Protein AF-A0A850S1T7-F1 (afdb_monomer_lite)

Sequence (112 aa):
MTRIFILAASLLVFSSPSLAGNPFSSICPDKEVVYCGKVGKTAYNSFGPAALRAVNIGPIVGVAYKLKGALISRPESSSIQLASKNSYYYIIGPGGVADYYFLRDVSEIDGK

Structure (mmCIF, N/CA/C/O backbone):
data_AF-A0A850S1T7-F1
#
_entry.id   AF-A0A850S1T7-F1
#
loop_
_atom_site.group_PDB
_atom_site.id
_atom_site.type_symbol
_atom_site.label_atom_id
_atom_site.label_alt_id
_atom_site.label_comp_id
_atom_site.label_asym_id
_atom_site.label_entity_id
_atom_site.label_seq_id
_atom_site.pdbx_PDB_ins_code
_atom_site.Cartn_x
_atom_site.Cartn_y
_atom_site.Cartn_z
_atom_site.occupancy
_atom_site.B_iso_or_equiv
_atom_site.auth_seq_id
_atom_site.auth_comp_id
_atom_site.auth_asym_id
_atom_site.auth_atom_id
_atom_site.pdbx_PDB_model_num
ATOM 1 N N . MET A 1 1 ? 42.379 -42.596 42.303 1.00 44.28 1 MET A N 1
ATOM 2 C CA . MET A 1 1 ? 42.579 -42.326 40.863 1.00 44.28 1 MET A CA 1
ATOM 3 C C . MET A 1 1 ? 41.214 -42.387 40.197 1.00 44.28 1 MET A C 1
ATOM 5 O O . MET A 1 1 ? 40.738 -43.482 39.938 1.00 44.28 1 MET A O 1
ATOM 9 N N . THR A 1 2 ? 40.550 -41.249 39.996 1.00 42.12 2 THR A N 1
ATOM 10 C CA . THR A 1 2 ? 39.172 -41.218 39.475 1.00 42.12 2 THR A CA 1
ATOM 11 C C . THR A 1 2 ? 39.149 -40.329 38.241 1.00 42.12 2 THR A C 1
ATOM 13 O O . THR A 1 2 ? 39.619 -39.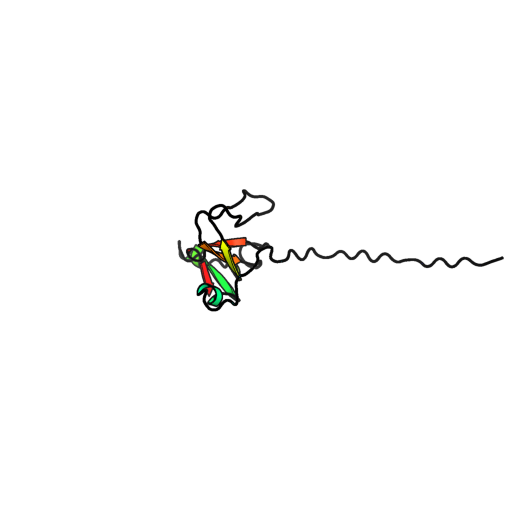195 38.282 1.00 42.12 2 THR A O 1
ATOM 16 N N . ARG A 1 3 ? 38.719 -40.910 37.118 1.00 44.62 3 ARG A N 1
ATOM 17 C CA . ARG A 1 3 ? 38.813 -40.331 35.777 1.00 44.62 3 ARG A CA 1
ATOM 18 C C . ARG A 1 3 ? 37.798 -39.206 35.577 1.00 44.62 3 ARG A C 1
ATOM 20 O O . ARG A 1 3 ? 36.637 -39.326 35.948 1.00 44.62 3 ARG A O 1
ATOM 27 N N . ILE A 1 4 ? 38.291 -38.148 34.945 1.00 48.25 4 ILE A N 1
ATOM 28 C CA . ILE A 1 4 ? 37.577 -36.985 34.426 1.00 48.25 4 ILE A CA 1
ATOM 29 C C . ILE A 1 4 ? 36.749 -37.411 33.202 1.00 48.25 4 ILE A C 1
ATOM 31 O O . ILE A 1 4 ? 37.301 -38.003 32.276 1.00 48.25 4 ILE A O 1
ATOM 35 N N . PHE A 1 5 ? 35.459 -37.069 33.169 1.00 43.12 5 PHE A N 1
ATOM 36 C CA . PHE A 1 5 ? 34.655 -37.034 31.944 1.00 43.12 5 PHE A CA 1
ATOM 37 C C . PHE A 1 5 ? 34.294 -35.574 31.655 1.00 43.12 5 PHE A C 1
ATOM 39 O O . PHE A 1 5 ? 33.425 -34.998 32.304 1.00 43.12 5 PHE A O 1
ATOM 46 N N . ILE A 1 6 ? 34.995 -34.966 30.696 1.00 49.56 6 ILE A N 1
ATOM 47 C CA . ILE A 1 6 ? 34.622 -33.672 30.118 1.00 49.56 6 ILE A CA 1
ATOM 48 C C . ILE A 1 6 ? 33.557 -33.965 29.061 1.00 49.56 6 ILE A C 1
ATOM 50 O O . ILE A 1 6 ? 33.870 -34.484 27.991 1.00 49.56 6 ILE A O 1
ATOM 54 N N . LEU A 1 7 ? 32.296 -33.651 29.359 1.00 49.22 7 LEU A N 1
ATOM 55 C CA . LEU A 1 7 ? 31.282 -33.489 28.322 1.00 49.22 7 LEU A CA 1
ATOM 56 C C . LEU A 1 7 ? 31.520 -32.136 27.649 1.00 49.22 7 LEU A C 1
ATOM 58 O O . LEU A 1 7 ? 31.256 -31.081 28.223 1.00 49.22 7 LEU A O 1
ATOM 62 N N . ALA A 1 8 ? 32.049 -32.183 26.430 1.00 51.25 8 ALA A N 1
ATOM 63 C CA . ALA A 1 8 ? 32.110 -31.037 25.541 1.00 51.25 8 ALA A CA 1
ATOM 64 C C . ALA A 1 8 ? 30.677 -30.647 25.143 1.00 51.25 8 ALA A C 1
ATOM 66 O O . ALA A 1 8 ? 30.047 -31.300 24.313 1.00 51.25 8 ALA A O 1
ATOM 67 N N . ALA A 1 9 ? 30.149 -29.590 25.759 1.00 52.69 9 ALA A N 1
ATOM 68 C CA . ALA A 1 9 ? 28.934 -28.938 25.299 1.00 52.69 9 ALA A CA 1
ATOM 69 C C . ALA A 1 9 ? 29.279 -28.118 24.049 1.00 52.69 9 ALA A C 1
ATOM 71 O O . ALA A 1 9 ? 29.754 -26.986 24.136 1.00 52.69 9 ALA A O 1
ATOM 72 N N . SER A 1 10 ? 29.083 -28.712 22.872 1.00 51.38 10 SER A N 1
ATOM 73 C CA . SER A 1 10 ? 29.090 -27.987 21.605 1.00 51.38 10 SER A CA 1
ATOM 74 C C . SER A 1 10 ? 27.940 -26.978 21.610 1.00 51.38 10 SER A C 1
ATOM 76 O O . SER A 1 10 ? 26.790 -27.327 21.351 1.00 51.38 10 SER A O 1
ATOM 78 N N . LEU A 1 11 ? 28.252 -25.719 21.926 1.00 52.84 11 LEU A N 1
ATOM 79 C CA . LEU A 1 11 ? 27.382 -24.579 21.656 1.00 52.84 11 LEU A CA 1
ATOM 80 C C . LEU A 1 11 ? 27.243 -24.444 20.137 1.00 52.84 11 LEU A C 1
ATOM 82 O O . LEU A 1 11 ? 28.057 -23.804 19.472 1.00 52.84 11 LEU A O 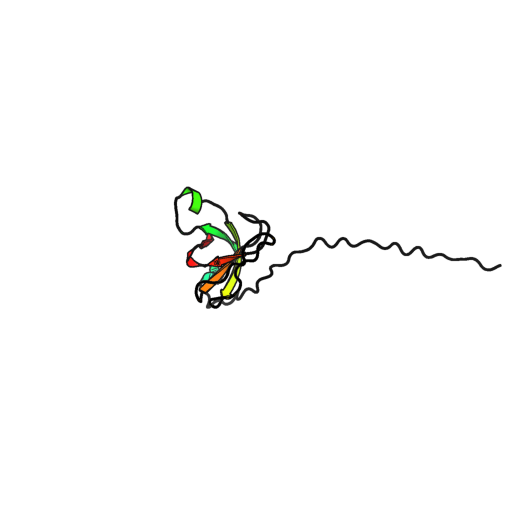1
ATOM 86 N N . LEU A 1 12 ? 26.212 -25.079 19.582 1.00 54.12 12 LEU A N 1
ATOM 87 C CA . LEU A 1 12 ? 25.693 -24.719 18.273 1.00 54.12 12 LEU A CA 1
ATOM 88 C C . LEU A 1 12 ? 25.189 -23.282 18.381 1.00 54.12 12 LEU A C 1
ATOM 90 O O . LEU A 1 12 ? 24.158 -23.005 18.994 1.00 54.12 12 LEU A O 1
ATOM 94 N N . VAL A 1 13 ? 25.963 -22.362 17.814 1.00 51.34 13 VAL A N 1
ATOM 95 C CA . VAL A 1 13 ? 25.540 -20.990 17.568 1.00 51.34 13 VAL A CA 1
ATOM 96 C C . VAL A 1 13 ? 24.404 -21.080 16.553 1.00 51.34 13 VAL A C 1
ATOM 98 O O . VAL A 1 13 ? 24.635 -21.187 15.351 1.00 51.34 13 VAL A O 1
ATOM 101 N N . PHE A 1 14 ? 23.161 -21.104 17.036 1.00 48.22 14 PHE A N 1
ATOM 102 C CA . PHE A 1 14 ? 21.999 -20.858 16.195 1.00 48.22 14 PHE A CA 1
ATOM 103 C C . PHE A 1 14 ? 22.057 -19.390 15.783 1.00 48.22 14 PHE A C 1
ATOM 105 O O . PHE A 1 14 ? 21.543 -18.503 16.462 1.00 48.22 14 PHE A O 1
ATOM 112 N N . SER A 1 15 ? 22.730 -19.128 14.668 1.00 40.53 15 SER A N 1
ATOM 113 C CA . SER A 1 15 ? 22.512 -17.922 13.886 1.00 40.53 15 SER A CA 1
ATOM 114 C C . SER A 1 15 ? 21.085 -18.000 13.354 1.00 40.53 15 SER A C 1
ATOM 116 O O . SER A 1 15 ? 20.854 -18.494 12.254 1.00 40.53 15 SER A O 1
ATOM 118 N N . SER A 1 16 ? 20.109 -17.585 14.162 1.00 53.12 16 SER A N 1
ATOM 119 C CA . SER A 1 16 ? 18.762 -17.324 13.673 1.00 53.12 16 SER A CA 1
ATOM 120 C C . SER A 1 16 ? 18.907 -16.298 12.548 1.00 53.12 16 SER A C 1
ATOM 122 O O . SER A 1 16 ? 19.336 -15.177 12.840 1.00 53.12 16 SER A O 1
ATOM 124 N N . PRO A 1 17 ? 18.600 -16.618 11.276 1.00 46.47 17 PRO A N 1
ATOM 125 C CA . PRO A 1 17 ? 18.387 -15.550 10.318 1.00 46.47 17 PRO A CA 1
ATOM 126 C C . PRO A 1 17 ? 17.260 -14.714 10.917 1.00 46.47 17 PRO A C 1
ATOM 128 O O . PRO A 1 17 ? 16.254 -15.274 11.362 1.00 46.47 17 PRO A O 1
ATOM 131 N N . SER A 1 18 ? 17.450 -13.400 11.032 1.00 48.78 18 SER A N 1
ATOM 132 C CA . SER A 1 18 ? 16.378 -12.508 11.448 1.00 48.78 18 SER A CA 1
ATOM 133 C C . SER A 1 18 ? 15.257 -12.667 10.430 1.00 48.78 18 SER A C 1
ATOM 135 O O . SER A 1 18 ? 15.269 -12.059 9.360 1.00 48.78 18 SER A O 1
ATOM 137 N N . LEU A 1 19 ? 14.304 -13.536 10.753 1.00 47.03 19 LEU A N 1
ATOM 138 C CA . LEU A 1 19 ? 12.985 -13.562 10.172 1.00 47.03 19 LEU A CA 1
ATOM 139 C C . LEU A 1 19 ? 12.397 -12.213 10.580 1.00 47.03 19 LEU A C 1
ATOM 141 O O . LEU A 1 19 ? 11.799 -12.083 11.646 1.00 47.03 19 LEU A O 1
ATOM 145 N N . ALA A 1 20 ? 12.684 -11.172 9.799 1.00 55.44 20 ALA A N 1
ATOM 146 C CA . ALA A 1 20 ? 12.007 -9.897 9.896 1.00 55.44 20 ALA A CA 1
ATOM 147 C C . ALA A 1 20 ? 10.547 -10.194 9.544 1.00 55.44 20 ALA A C 1
ATOM 149 O O . ALA A 1 20 ? 10.139 -10.155 8.385 1.00 55.44 20 ALA A O 1
ATOM 150 N N . GLY A 1 21 ? 9.794 -10.665 10.539 1.00 70.12 21 GLY A N 1
ATOM 151 C CA . GLY A 1 21 ? 8.387 -10.982 10.401 1.00 70.12 21 GLY A CA 1
ATOM 152 C C . GLY A 1 21 ? 7.651 -9.728 9.962 1.00 70.12 21 GLY A C 1
ATOM 153 O O . GLY A 1 21 ? 8.080 -8.615 10.268 1.00 70.12 21 GLY A O 1
ATOM 154 N N . ASN A 1 22 ? 6.551 -9.905 9.233 1.00 78.69 22 ASN A N 1
ATOM 155 C CA . ASN A 1 22 ? 5.675 -8.796 8.884 1.00 78.69 22 ASN A CA 1
ATOM 156 C C . ASN A 1 22 ? 5.329 -8.000 10.166 1.00 78.69 22 ASN A C 1
ATOM 158 O O . ASN A 1 22 ? 4.641 -8.541 11.035 1.00 78.69 22 ASN A O 1
ATOM 162 N N . PRO A 1 23 ? 5.785 -6.739 10.308 1.00 81.88 23 PRO A N 1
ATOM 163 C CA . PRO A 1 23 ? 5.590 -5.960 11.527 1.00 81.88 23 PRO A CA 1
ATOM 164 C C . PRO A 1 23 ? 4.174 -5.372 11.616 1.00 81.88 23 PRO A C 1
ATOM 166 O O . PRO A 1 23 ? 3.844 -4.672 12.574 1.00 81.88 23 PRO A O 1
ATOM 169 N N . PHE A 1 24 ? 3.331 -5.614 10.610 1.00 86.69 24 PHE A N 1
ATOM 170 C CA . PHE A 1 24 ? 1.980 -5.092 10.522 1.00 86.69 24 PHE A CA 1
ATOM 171 C C . PHE A 1 24 ? 0.949 -6.203 10.715 1.00 86.69 24 PHE A C 1
ATOM 173 O O . PHE A 1 24 ? 0.962 -7.226 10.032 1.00 86.69 24 PHE A O 1
ATOM 180 N N . SER A 1 25 ? -0.009 -5.963 11.607 1.00 89.69 25 SER A N 1
ATOM 181 C CA . SER A 1 25 ? -1.186 -6.818 11.753 1.00 89.69 25 SER A CA 1
ATOM 182 C C . SER A 1 25 ? -2.131 -6.620 10.571 1.00 89.69 25 SER A C 1
ATOM 184 O O . SER A 1 25 ? -2.510 -5.484 10.268 1.00 89.69 25 SER A O 1
ATOM 186 N N . SER A 1 26 ? -2.535 -7.718 9.929 1.00 93.12 26 SER A N 1
ATOM 187 C CA . SER A 1 26 ? -3.584 -7.669 8.914 1.00 93.12 26 SER A CA 1
ATOM 188 C C . SER A 1 26 ? -4.971 -7.861 9.524 1.00 93.12 26 SER A C 1
ATOM 190 O O . SER A 1 26 ? -5.136 -8.663 10.436 1.00 93.12 26 SER A O 1
ATOM 192 N N . ILE A 1 27 ? -5.962 -7.148 8.984 1.00 93.19 27 ILE A N 1
ATOM 193 C CA . ILE A 1 27 ? -7.388 -7.334 9.300 1.00 93.19 27 ILE A CA 1
ATOM 194 C C . ILE A 1 27 ? -8.066 -8.383 8.402 1.00 93.19 27 ILE A C 1
ATOM 196 O O . ILE A 1 27 ? -9.215 -8.742 8.627 1.00 93.19 27 ILE A O 1
ATOM 200 N N . CYS A 1 28 ? -7.377 -8.893 7.379 1.00 91.31 28 CYS A N 1
ATOM 201 C CA . CYS A 1 28 ? -7.897 -9.974 6.543 1.00 91.31 28 CYS A CA 1
ATOM 202 C C . CYS A 1 28 ? -7.804 -11.321 7.293 1.00 91.31 28 CYS A C 1
ATOM 204 O O . CYS A 1 28 ? -6.850 -11.510 8.049 1.00 91.31 28 CYS A O 1
ATOM 206 N N . PRO A 1 29 ? -8.740 -12.273 7.096 1.00 81.25 29 PRO A N 1
ATOM 207 C CA . PRO A 1 29 ? -9.682 -12.388 5.979 1.00 81.25 29 PRO A CA 1
ATOM 208 C C . PRO A 1 29 ? -11.087 -11.822 6.257 1.00 81.25 29 PRO A C 1
ATOM 210 O O . PRO A 1 29 ? -12.068 -12.416 5.811 1.00 81.25 29 PRO A O 1
ATOM 213 N N . ASP A 1 30 ? -11.212 -10.704 6.978 1.00 78.88 30 ASP A N 1
ATOM 214 C CA . ASP A 1 30 ? -12.498 -10.013 7.102 1.00 78.88 30 ASP A CA 1
ATOM 215 C C . ASP A 1 30 ? -13.111 -9.744 5.713 1.00 78.88 30 ASP A C 1
ATOM 217 O O . ASP A 1 30 ? -12.546 -9.032 4.878 1.00 78.88 30 ASP A O 1
ATOM 221 N N . LYS A 1 31 ? -14.259 -10.380 5.456 1.00 68.44 31 LYS A N 1
ATOM 222 C CA . LYS A 1 31 ? -14.935 -10.368 4.154 1.00 68.44 31 LYS A CA 1
ATOM 223 C C . LYS A 1 31 ? -15.671 -9.058 3.891 1.00 68.44 31 LYS A C 1
ATOM 225 O O . LYS A 1 31 ? -16.010 -8.796 2.740 1.00 68.44 31 LYS A O 1
ATOM 230 N N . GLU A 1 32 ? -15.912 -8.245 4.917 1.00 85.75 32 GLU A N 1
ATOM 231 C CA . GLU A 1 32 ? -16.561 -6.940 4.764 1.00 85.75 32 GLU A CA 1
ATOM 232 C C . GLU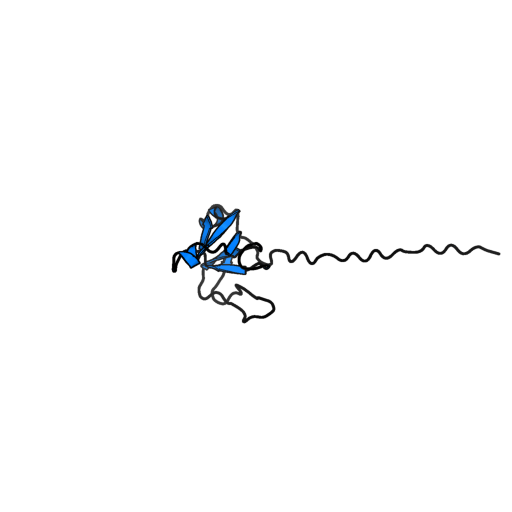 A 1 32 ? -15.587 -5.887 4.214 1.00 85.75 32 GLU A C 1
ATOM 234 O O . GLU A 1 32 ? -15.989 -4.902 3.592 1.00 85.75 32 GLU A O 1
ATOM 239 N N . VAL A 1 33 ? -14.280 -6.121 4.362 1.00 90.00 33 VAL A N 1
ATOM 240 C CA . VAL A 1 33 ? -13.242 -5.239 3.832 1.00 90.00 33 VAL A CA 1
ATOM 241 C C . VAL A 1 33 ? -12.958 -5.594 2.374 1.00 90.00 33 VAL A C 1
ATOM 243 O O . VAL A 1 33 ? -12.184 -6.502 2.073 1.00 90.00 33 VAL A O 1
ATOM 246 N N . VAL A 1 34 ? -13.521 -4.814 1.445 1.00 92.00 34 VAL A N 1
ATOM 247 C CA . VAL A 1 34 ? -13.367 -4.993 -0.018 1.00 92.00 34 VAL A CA 1
ATOM 248 C C . VAL A 1 34 ? -11.901 -5.180 -0.446 1.00 92.00 34 VAL A C 1
ATOM 250 O O . VAL A 1 34 ? -11.595 -5.991 -1.321 1.00 92.00 34 VAL A O 1
ATOM 253 N N . TYR A 1 35 ? -10.972 -4.476 0.203 1.00 94.56 35 TYR A N 1
ATOM 254 C CA . TYR A 1 35 ? -9.540 -4.536 -0.102 1.00 94.56 35 TYR A CA 1
ATOM 255 C C . TYR A 1 35 ? -8.901 -5.899 0.207 1.00 94.56 35 TYR A C 1
ATOM 257 O O . TYR A 1 35 ? -7.900 -6.255 -0.414 1.00 94.56 35 TYR A O 1
ATOM 265 N N . CYS A 1 36 ? -9.480 -6.710 1.100 1.00 94.19 36 CYS A N 1
ATOM 266 C CA . CYS A 1 36 ? -8.956 -8.045 1.398 1.00 94.19 36 CYS A CA 1
ATOM 267 C C . CYS A 1 36 ? -8.977 -8.980 0.179 1.00 94.19 36 CYS A C 1
ATOM 269 O O . CYS A 1 36 ? -8.137 -9.871 0.087 1.00 94.19 36 CYS A O 1
ATOM 271 N N . GLY A 1 37 ? -9.842 -8.728 -0.812 1.00 92.75 37 GLY A N 1
ATOM 272 C CA . GLY A 1 37 ? -9.858 -9.475 -2.075 1.00 92.75 37 GLY A CA 1
ATOM 273 C C . GLY A 1 37 ? -8.602 -9.300 -2.943 1.00 92.75 37 GLY A C 1
ATOM 274 O O . GLY A 1 37 ? -8.437 -10.016 -3.929 1.00 92.75 37 GLY A O 1
ATOM 275 N N . LYS A 1 38 ? -7.714 -8.354 -2.605 1.00 94.44 38 LYS A N 1
ATOM 276 C CA . LYS A 1 38 ? -6.429 -8.133 -3.288 1.00 94.44 38 LYS A CA 1
ATOM 277 C C . LYS A 1 38 ? -5.235 -8.764 -2.569 1.00 94.44 38 LYS A C 1
ATOM 279 O O . LYS A 1 38 ? -4.127 -8.711 -3.093 1.00 94.44 38 LYS A O 1
ATOM 284 N N . VAL A 1 39 ? -5.430 -9.377 -1.402 1.00 94.88 39 VAL A N 1
ATOM 285 C CA . VAL A 1 39 ? -4.354 -10.113 -0.722 1.00 94.88 39 VAL A CA 1
ATOM 286 C C . VAL A 1 39 ? -3.924 -11.308 -1.576 1.00 94.88 39 VAL A C 1
ATOM 288 O O . VAL A 1 39 ? -4.755 -12.014 -2.141 1.00 94.88 39 VAL A O 1
ATOM 291 N N . GLY A 1 40 ? -2.612 -11.504 -1.708 1.00 94.12 40 GLY A N 1
ATOM 292 C CA . GLY A 1 40 ? -1.993 -12.484 -2.602 1.00 94.12 40 GLY A CA 1
ATOM 293 C C . GLY A 1 40 ? -1.760 -11.981 -4.032 1.00 94.12 40 GLY A C 1
ATOM 294 O O . GLY A 1 40 ? -1.182 -12.710 -4.834 1.00 94.12 40 GLY A O 1
ATOM 295 N N . LYS A 1 41 ? -2.189 -10.757 -4.366 1.00 96.81 41 LYS A N 1
ATOM 296 C CA . LYS A 1 41 ? -1.917 -10.117 -5.663 1.00 96.81 41 LYS A CA 1
ATOM 297 C C . LYS A 1 41 ? -0.619 -9.320 -5.651 1.00 96.81 41 LYS A C 1
ATOM 299 O O . LYS A 1 41 ? -0.099 -8.980 -4.588 1.00 96.81 41 LYS A O 1
ATOM 304 N N . THR A 1 42 ? -0.126 -8.977 -6.834 1.00 97.88 42 THR A N 1
ATOM 305 C CA . THR A 1 42 ? 1.035 -8.098 -6.985 1.00 97.88 42 THR A CA 1
ATOM 306 C C . THR A 1 42 ? 0.577 -6.641 -7.000 1.00 97.88 42 THR A C 1
ATOM 308 O O . THR A 1 42 ? -0.376 -6.289 -7.698 1.00 97.88 42 THR A O 1
ATOM 311 N N . ALA A 1 43 ? 1.240 -5.788 -6.218 1.00 98.00 43 ALA A N 1
ATOM 312 C CA . ALA A 1 43 ? 0.957 -4.362 -6.155 1.00 98.00 43 ALA A CA 1
ATOM 313 C C . ALA A 1 43 ? 1.678 -3.587 -7.262 1.00 98.00 43 ALA A C 1
ATOM 315 O O . ALA A 1 43 ? 2.884 -3.730 -7.465 1.00 98.00 43 ALA A O 1
ATOM 316 N N . TYR A 1 44 ? 0.937 -2.691 -7.906 1.00 97.88 44 TYR A N 1
ATOM 317 C CA . TYR A 1 44 ? 1.429 -1.719 -8.880 1.00 97.88 44 TYR A CA 1
ATOM 318 C C . TYR A 1 44 ? 0.915 -0.322 -8.529 1.00 97.88 44 TYR A C 1
ATOM 320 O O . TYR A 1 44 ? -0.077 -0.196 -7.813 1.00 97.88 44 TYR A O 1
ATOM 328 N N . ASN A 1 45 ? 1.544 0.741 -9.040 1.00 97.44 45 ASN A N 1
ATOM 329 C CA . ASN A 1 45 ? 1.002 2.091 -8.853 1.00 97.44 45 ASN A CA 1
ATOM 330 C C . ASN A 1 45 ? -0.317 2.232 -9.634 1.00 97.44 45 ASN A C 1
ATOM 332 O O . ASN A 1 45 ? -0.380 1.886 -10.815 1.00 97.44 45 ASN A O 1
ATOM 336 N N . SER A 1 46 ? -1.358 2.773 -8.997 1.00 96.44 46 SER A N 1
ATOM 337 C CA . SER A 1 46 ? -2.658 3.010 -9.644 1.00 96.44 46 SER A CA 1
ATOM 338 C C . SER A 1 46 ? -2.650 4.243 -10.557 1.00 96.44 46 SER A C 1
ATOM 340 O O . SER A 1 46 ? -3.400 4.303 -11.533 1.00 96.44 46 SER A O 1
ATOM 342 N N . PHE A 1 47 ? -1.768 5.210 -10.293 1.00 94.44 47 PHE A N 1
ATOM 343 C CA . PHE A 1 47 ? -1.659 6.469 -11.032 1.00 94.44 47 PHE A CA 1
ATOM 344 C C . PHE A 1 47 ? -0.228 6.755 -11.509 1.00 94.44 47 PHE A C 1
ATOM 346 O O . PHE A 1 47 ? 0.735 6.093 -11.125 1.00 94.44 47 PHE A O 1
ATOM 353 N N . GLY A 1 48 ? -0.103 7.763 -12.375 1.00 93.69 48 GLY A N 1
ATOM 354 C CA . GLY A 1 48 ? 1.162 8.205 -12.961 1.00 93.69 48 GLY A CA 1
ATOM 355 C C . GLY A 1 48 ? 1.422 7.673 -14.380 1.00 93.69 48 GLY A C 1
ATOM 356 O O . GLY A 1 48 ? 0.578 6.980 -14.967 1.00 93.69 48 GLY A O 1
ATOM 357 N N . PRO A 1 49 ? 2.590 8.015 -14.962 1.00 95.75 49 PRO A N 1
ATOM 358 C CA . PRO A 1 49 ? 3.001 7.555 -16.286 1.00 95.75 49 PRO A CA 1
ATOM 359 C C . PRO A 1 49 ? 2.967 6.029 -16.407 1.00 95.75 49 PRO A C 1
ATOM 361 O O . PRO A 1 49 ? 3.182 5.315 -15.428 1.00 95.75 49 PRO A O 1
ATOM 364 N N . ALA A 1 50 ? 2.742 5.519 -17.622 1.00 96.12 50 ALA A N 1
ATOM 365 C CA . ALA A 1 50 ? 2.624 4.078 -17.876 1.00 96.12 50 ALA A CA 1
ATOM 366 C C . ALA A 1 50 ? 3.817 3.273 -17.328 1.00 96.12 50 ALA A C 1
ATOM 368 O O . ALA A 1 50 ? 3.614 2.223 -16.728 1.00 96.12 50 ALA A O 1
ATOM 369 N N . ALA A 1 51 ? 5.035 3.811 -17.450 1.00 95.38 51 ALA A N 1
ATOM 370 C CA . ALA A 1 51 ? 6.238 3.194 -16.901 1.00 95.38 51 ALA A CA 1
ATOM 371 C C . ALA A 1 51 ? 6.161 2.994 -15.375 1.00 95.38 51 ALA A C 1
ATOM 373 O O . ALA A 1 51 ? 6.492 1.918 -14.895 1.00 95.38 51 ALA A O 1
ATOM 374 N N . LEU A 1 52 ? 5.661 3.978 -14.613 1.00 93.56 52 LEU A N 1
ATOM 375 C CA . LEU A 1 52 ? 5.530 3.859 -13.153 1.00 93.56 52 LEU A CA 1
ATOM 376 C C . LEU A 1 52 ? 4.413 2.898 -12.738 1.00 93.56 52 LEU A C 1
ATOM 378 O O . LEU A 1 52 ? 4.553 2.185 -11.745 1.00 93.56 52 LEU A O 1
ATOM 382 N N . ARG A 1 53 ? 3.317 2.845 -13.501 1.00 96.50 53 ARG A N 1
ATOM 383 C CA . ARG A 1 53 ? 2.218 1.891 -13.267 1.00 96.50 53 ARG A CA 1
ATOM 384 C C . ARG A 1 53 ? 2.590 0.447 -13.614 1.00 96.50 53 ARG A C 1
ATOM 386 O O . ARG A 1 53 ? 1.896 -0.468 -13.193 1.00 96.50 53 ARG A O 1
ATOM 393 N N . ALA A 1 54 ? 3.675 0.236 -14.357 1.00 95.50 54 ALA A N 1
ATOM 394 C CA . ALA A 1 54 ? 4.219 -1.088 -14.654 1.00 95.50 54 ALA A CA 1
ATOM 395 C C . ALA A 1 54 ? 5.229 -1.585 -13.601 1.00 95.50 54 ALA A C 1
ATOM 397 O O . ALA A 1 54 ? 5.612 -2.754 -13.632 1.00 95.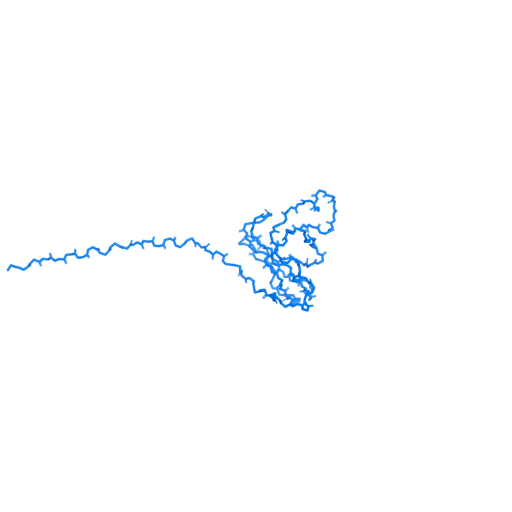50 54 ALA A O 1
ATOM 398 N N . VAL A 1 55 ? 5.658 -0.731 -12.663 1.00 96.44 55 VAL A N 1
ATOM 399 C CA . VAL A 1 55 ? 6.616 -1.114 -11.616 1.00 96.44 55 VAL A CA 1
ATOM 400 C C . VAL A 1 55 ? 5.950 -2.062 -10.624 1.00 96.44 55 VAL A C 1
ATOM 402 O O . VAL A 1 55 ? 4.986 -1.684 -9.959 1.00 96.44 55 VAL A O 1
ATOM 405 N N . ASN A 1 56 ? 6.496 -3.274 -10.504 1.00 97.06 56 ASN A N 1
ATOM 406 C CA . ASN A 1 56 ? 6.132 -4.214 -9.448 1.00 97.06 56 ASN A CA 1
ATOM 407 C C . ASN A 1 56 ? 6.622 -3.677 -8.097 1.00 97.06 56 ASN A C 1
ATOM 409 O O . ASN A 1 56 ? 7.823 -3.646 -7.833 1.00 97.06 56 ASN A O 1
ATOM 413 N N . ILE A 1 57 ? 5.684 -3.271 -7.248 1.00 96.75 57 ILE A N 1
ATOM 414 C CA . ILE A 1 57 ? 5.962 -2.730 -5.918 1.00 96.75 57 ILE A CA 1
ATOM 415 C C . ILE A 1 57 ? 6.258 -3.863 -4.925 1.00 96.75 57 ILE A C 1
ATOM 417 O O . ILE A 1 57 ? 7.108 -3.703 -4.051 1.00 96.75 57 ILE A O 1
ATOM 421 N N . GLY A 1 58 ? 5.614 -5.016 -5.089 1.00 97.12 58 GLY A N 1
ATOM 422 C CA . GLY A 1 58 ? 5.767 -6.196 -4.241 1.00 97.12 58 GLY A CA 1
ATOM 423 C C . GLY A 1 58 ? 4.436 -6.924 -4.026 1.00 97.12 58 GLY A C 1
ATOM 424 O O . GLY A 1 58 ? 3.387 -6.455 -4.478 1.00 97.12 58 GLY A O 1
ATOM 425 N N . PRO A 1 59 ? 4.442 -8.077 -3.342 1.00 97.69 59 PRO A N 1
ATOM 426 C CA . PRO A 1 59 ? 3.221 -8.809 -3.025 1.00 97.69 59 PRO A CA 1
ATOM 427 C C . PRO A 1 59 ? 2.374 -8.078 -1.976 1.00 97.69 59 PRO A C 1
ATOM 429 O O . PRO A 1 59 ? 2.887 -7.584 -0.972 1.00 97.69 59 PRO A O 1
ATOM 432 N N . ILE A 1 60 ? 1.055 -8.075 -2.164 1.00 97.12 60 ILE A N 1
ATOM 433 C CA . ILE A 1 60 ? 0.090 -7.641 -1.150 1.00 97.12 60 ILE A CA 1
ATOM 434 C C . ILE A 1 60 ? -0.114 -8.799 -0.175 1.00 97.12 60 ILE A C 1
ATOM 436 O O . ILE A 1 60 ? -0.748 -9.797 -0.510 1.00 97.12 60 ILE A O 1
ATOM 440 N N . VAL A 1 61 ? 0.394 -8.668 1.047 1.00 95.81 61 VAL A N 1
ATOM 441 C CA . VAL A 1 61 ? 0.326 -9.733 2.066 1.00 95.81 61 VAL A CA 1
ATOM 442 C C . VAL A 1 61 ? -0.771 -9.502 3.105 1.00 95.81 61 VAL A C 1
ATOM 444 O O . VAL A 1 61 ? -1.026 -10.360 3.944 1.00 95.81 61 VAL A O 1
ATOM 447 N N . GLY A 1 62 ? -1.437 -8.349 3.056 1.00 95.50 62 GLY A N 1
ATOM 448 C CA . GLY A 1 62 ? -2.545 -8.038 3.945 1.00 95.50 62 GLY A CA 1
ATOM 449 C C . GLY A 1 62 ? -3.076 -6.623 3.767 1.00 95.50 62 GLY A C 1
ATOM 450 O O . GLY A 1 62 ? -2.572 -5.837 2.966 1.00 95.50 62 GLY A O 1
ATOM 451 N N . VAL A 1 63 ? -4.097 -6.299 4.550 1.00 95.94 63 VAL A N 1
ATOM 452 C CA . VAL A 1 63 ? -4.662 -4.951 4.690 1.00 95.94 63 VAL A CA 1
ATOM 453 C C . VAL A 1 63 ? -4.587 -4.529 6.151 1.00 95.94 63 VAL A C 1
ATOM 455 O O . VAL A 1 63 ? -4.802 -5.360 7.033 1.00 95.94 63 VAL A O 1
ATOM 458 N N . ALA A 1 64 ? -4.314 -3.254 6.410 1.00 94.56 64 ALA A N 1
ATOM 459 C CA . ALA A 1 64 ? -4.391 -2.638 7.729 1.00 94.56 64 ALA A CA 1
ATOM 460 C C . ALA A 1 64 ? -5.192 -1.334 7.653 1.00 94.56 64 ALA A C 1
ATOM 462 O O . ALA A 1 64 ? -5.022 -0.552 6.720 1.00 94.56 64 ALA A O 1
ATOM 463 N N . TYR A 1 65 ? -6.031 -1.064 8.651 1.00 94.00 65 TYR A N 1
ATOM 464 C CA . TYR A 1 65 ? -6.627 0.259 8.825 1.00 94.00 65 TYR A CA 1
ATOM 465 C C . TYR A 1 65 ? -5.726 1.107 9.722 1.00 94.00 65 TYR A C 1
ATOM 467 O O . TYR A 1 65 ? -5.281 0.649 10.779 1.00 94.00 65 TYR A O 1
ATOM 475 N N . LYS A 1 66 ? -5.427 2.337 9.303 1.00 93.62 66 LYS A N 1
ATOM 476 C CA . LYS A 1 66 ? -4.588 3.267 10.064 1.00 93.62 66 LYS A CA 1
ATOM 477 C C . LYS A 1 66 ? -5.315 4.584 10.258 1.00 93.62 66 LYS A C 1
ATOM 479 O O . LYS A 1 66 ? -5.893 5.135 9.324 1.00 93.62 66 LYS A O 1
ATOM 484 N N . LEU A 1 67 ? -5.255 5.085 11.487 1.00 94.56 67 LEU A N 1
ATOM 485 C CA . LEU A 1 67 ? -5.686 6.437 11.815 1.00 94.56 67 LEU A CA 1
ATOM 486 C C . LEU A 1 67 ? -4.638 7.444 11.337 1.00 94.56 67 LEU A C 1
ATOM 488 O O . LEU A 1 67 ? -3.446 7.135 11.296 1.00 94.56 67 LEU A O 1
ATOM 492 N N . LYS A 1 68 ? -5.073 8.665 11.027 1.00 93.25 68 LYS A N 1
ATOM 493 C CA . LYS A 1 68 ? -4.192 9.796 10.736 1.00 93.25 68 LYS A CA 1
ATOM 494 C C . LYS A 1 68 ? -3.142 9.941 11.843 1.00 93.25 68 LYS A C 1
ATOM 496 O O . LYS A 1 68 ? -3.472 9.917 13.024 1.00 93.25 68 LYS A O 1
ATOM 501 N N . GLY A 1 69 ? -1.882 10.103 11.450 1.00 88.19 69 GLY A N 1
ATOM 502 C CA . GLY A 1 69 ? -0.740 10.195 12.359 1.00 88.19 69 GLY A CA 1
ATOM 503 C C . GLY A 1 69 ? -0.165 8.846 12.802 1.00 88.19 69 GLY A C 1
ATOM 504 O O . GLY A 1 69 ? 0.886 8.832 13.434 1.00 88.19 69 GLY A O 1
ATOM 505 N N . ALA A 1 70 ? -0.790 7.713 12.463 1.00 87.94 70 ALA A N 1
ATOM 506 C CA . ALA A 1 70 ? -0.219 6.400 12.748 1.00 87.94 70 ALA A CA 1
ATOM 507 C C . ALA A 1 70 ? 0.980 6.099 11.836 1.00 87.94 70 ALA A C 1
ATOM 509 O O . ALA A 1 70 ? 1.011 6.506 10.675 1.00 87.94 70 ALA A O 1
ATOM 510 N N . LEU A 1 71 ? 1.950 5.343 12.352 1.00 81.75 71 LEU A N 1
ATOM 511 C CA . LEU A 1 71 ? 3.121 4.900 11.597 1.00 81.75 71 LEU A CA 1
ATOM 512 C C . LEU A 1 71 ? 2.712 4.002 10.415 1.00 81.75 71 LEU A C 1
ATOM 514 O O . LEU A 1 71 ? 2.022 2.997 10.618 1.00 81.75 71 LEU A O 1
ATOM 518 N N . ILE A 1 72 ? 3.170 4.349 9.206 1.00 81.94 72 ILE A N 1
ATOM 519 C CA . ILE A 1 72 ? 2.927 3.580 7.969 1.00 81.94 72 ILE A CA 1
ATOM 520 C C . ILE A 1 72 ? 4.196 2.969 7.368 1.00 81.94 72 ILE A C 1
ATOM 522 O O . ILE A 1 72 ? 4.140 1.914 6.743 1.00 81.94 72 ILE A O 1
ATOM 526 N N . SER A 1 73 ? 5.356 3.579 7.592 1.00 74.69 73 SER A N 1
ATOM 527 C CA . SER A 1 73 ? 6.640 2.997 7.209 1.00 74.69 73 SER A CA 1
ATOM 528 C C . SER A 1 73 ? 7.749 3.552 8.093 1.00 74.69 73 SER A C 1
ATOM 530 O O . SER A 1 73 ? 7.736 4.730 8.465 1.00 74.69 73 SER A O 1
ATOM 532 N N . ARG A 1 74 ? 8.710 2.696 8.430 1.00 68.44 74 ARG A N 1
ATOM 533 C CA . ARG A 1 74 ? 9.974 3.082 9.054 1.00 68.44 74 ARG A CA 1
ATOM 534 C C . ARG A 1 74 ? 11.093 2.316 8.351 1.00 68.44 74 ARG A C 1
ATOM 536 O O . ARG A 1 74 ? 11.470 1.250 8.829 1.00 68.44 74 ARG A O 1
ATOM 543 N N . PRO A 1 75 ? 11.605 2.819 7.220 1.00 63.94 75 PRO A N 1
ATOM 544 C CA . PRO A 1 75 ? 12.856 2.307 6.688 1.00 63.94 75 PRO A CA 1
ATOM 545 C C . PRO A 1 75 ? 13.956 2.628 7.706 1.00 63.94 75 PRO A C 1
ATOM 547 O O . PRO A 1 75 ? 13.960 3.724 8.270 1.00 63.94 75 PRO A O 1
ATOM 550 N N . GLU A 1 76 ? 14.879 1.698 7.947 1.00 62.97 76 GLU A N 1
ATOM 551 C CA . GLU A 1 76 ? 15.931 1.844 8.969 1.00 62.97 76 GLU A CA 1
ATOM 552 C C . GLU A 1 76 ? 16.822 3.087 8.763 1.00 62.97 76 GLU A C 1
ATOM 554 O O . GLU A 1 76 ? 17.470 3.551 9.696 1.00 62.97 76 GLU A O 1
ATOM 559 N N . SER A 1 77 ? 16.804 3.671 7.560 1.00 53.38 77 SER A N 1
ATOM 560 C CA . SER A 1 77 ? 17.629 4.806 7.140 1.00 53.38 77 SER A CA 1
ATOM 561 C C . SER A 1 77 ? 16.850 6.070 6.732 1.00 53.38 77 SER A C 1
ATOM 563 O O . SER A 1 77 ? 17.456 7.019 6.240 1.00 53.38 77 SER A O 1
ATOM 565 N N . SER A 1 78 ? 15.517 6.113 6.884 1.00 62.50 78 SER A N 1
ATOM 566 C CA . SER A 1 78 ? 14.672 7.202 6.346 1.00 62.50 78 SER A CA 1
ATOM 567 C C . SER A 1 78 ? 13.793 7.898 7.388 1.00 62.50 78 SER A C 1
ATOM 569 O O . SER A 1 78 ? 13.583 7.410 8.497 1.00 62.50 78 SER A O 1
ATOM 571 N N . SER A 1 79 ? 13.204 9.031 6.988 1.00 67.12 79 SER A N 1
ATOM 572 C CA . SER A 1 79 ? 12.162 9.728 7.744 1.00 67.12 79 SER A CA 1
ATOM 573 C C . SER A 1 79 ? 10.976 8.807 8.050 1.00 67.12 79 SER A C 1
ATOM 575 O O . SER A 1 79 ? 10.487 8.084 7.180 1.00 67.12 79 SER A O 1
ATOM 577 N N . ILE A 1 80 ? 10.487 8.878 9.290 1.00 76.69 80 ILE A N 1
ATOM 578 C CA . ILE A 1 80 ? 9.245 8.236 9.722 1.00 76.69 80 ILE A CA 1
ATOM 579 C C . ILE A 1 80 ? 8.106 8.683 8.801 1.00 76.69 80 ILE A C 1
ATOM 581 O O . ILE A 1 80 ? 7.845 9.880 8.678 1.00 76.69 80 ILE A O 1
ATOM 585 N N . GLN A 1 81 ? 7.401 7.730 8.193 1.00 82.75 81 GLN A N 1
ATOM 586 C CA . GLN A 1 81 ? 6.199 8.035 7.423 1.00 82.75 81 GLN A CA 1
ATOM 587 C C . GLN A 1 81 ? 4.961 7.800 8.280 1.00 82.75 81 GLN A C 1
ATOM 589 O O . GLN A 1 81 ? 4.785 6.722 8.859 1.00 82.75 81 GLN A O 1
ATOM 594 N N . LEU A 1 82 ? 4.094 8.809 8.334 1.00 87.75 82 LEU A N 1
ATOM 595 C CA . LEU A 1 82 ? 2.827 8.774 9.057 1.00 87.75 82 LEU A CA 1
ATOM 596 C C . LEU A 1 82 ? 1.648 8.834 8.083 1.00 87.75 82 LEU A C 1
ATOM 598 O O . LEU A 1 82 ? 1.721 9.481 7.039 1.00 87.75 82 LEU A O 1
ATOM 602 N N . ALA A 1 83 ? 0.541 8.193 8.449 1.00 89.12 83 ALA A N 1
ATOM 603 C CA . ALA A 1 83 ? -0.708 8.261 7.705 1.00 89.12 83 ALA A CA 1
ATOM 604 C C . ALA A 1 83 ? -1.230 9.707 7.652 1.00 89.12 83 ALA A C 1
ATOM 606 O O . ALA A 1 83 ? -1.429 10.347 8.687 1.00 89.12 83 ALA A O 1
ATOM 607 N N . SER A 1 84 ? -1.502 10.226 6.455 1.00 89.94 84 SER A N 1
ATOM 608 C CA . SER A 1 84 ? -2.022 11.590 6.265 1.00 89.94 84 SER A CA 1
ATOM 609 C C . SER A 1 84 ? -3.518 11.721 6.584 1.00 89.94 84 SER A C 1
ATOM 611 O O . SER A 1 84 ? -4.001 12.816 6.889 1.00 89.94 84 SER A O 1
ATOM 613 N N . LYS A 1 85 ? -4.248 10.603 6.553 1.00 92.50 85 LYS A N 1
ATOM 614 C CA . LYS A 1 85 ? -5.692 10.491 6.782 1.00 92.50 85 LYS A CA 1
ATOM 615 C C . LYS A 1 85 ? -6.026 9.122 7.377 1.00 92.50 85 LYS A C 1
ATOM 617 O O . LYS A 1 85 ? -5.204 8.210 7.335 1.00 92.50 85 LYS A O 1
ATOM 622 N N . ASN A 1 86 ? -7.243 8.980 7.892 1.00 95.38 86 ASN A N 1
ATOM 623 C CA . ASN A 1 86 ? -7.780 7.666 8.224 1.00 95.38 86 ASN A CA 1
ATOM 624 C C . ASN A 1 86 ? -8.022 6.904 6.917 1.00 95.38 86 ASN A C 1
ATOM 626 O O . ASN A 1 86 ? -8.753 7.398 6.058 1.00 95.38 86 ASN A O 1
ATOM 630 N N . SER A 1 87 ? -7.381 5.753 6.738 1.00 95.94 87 SER A N 1
ATOM 631 C CA . SER A 1 87 ? -7.483 4.993 5.490 1.00 95.94 87 SER A CA 1
ATOM 632 C C . SER A 1 87 ? -7.131 3.526 5.689 1.00 95.94 87 SER A C 1
ATOM 634 O O . SER A 1 87 ? -6.499 3.137 6.678 1.00 95.94 87 SER A O 1
ATOM 636 N N . TYR A 1 88 ? -7.521 2.722 4.706 1.00 96.06 88 TYR A N 1
ATOM 637 C CA . TYR A 1 88 ? -6.982 1.384 4.536 1.00 96.06 88 TYR A CA 1
ATOM 638 C C . TYR A 1 88 ? -5.653 1.465 3.792 1.00 96.06 88 TYR A C 1
ATOM 640 O O . TYR A 1 88 ? -5.462 2.266 2.876 1.00 96.06 88 TYR A O 1
ATOM 648 N N . TYR A 1 89 ? -4.741 0.591 4.182 1.00 96.50 89 TYR A N 1
ATOM 649 C CA . TYR A 1 89 ? -3.431 0.446 3.583 1.00 96.50 89 TYR A CA 1
ATOM 650 C C . TYR A 1 89 ? -3.209 -1.015 3.219 1.00 96.50 89 TYR A C 1
ATOM 652 O O . TYR A 1 89 ? -3.532 -1.906 4.008 1.00 96.50 89 TYR A O 1
ATOM 660 N N . TYR A 1 90 ? -2.615 -1.263 2.058 1.00 96.88 90 TYR A N 1
ATOM 661 C CA . TYR A 1 90 ? -2.040 -2.566 1.768 1.00 96.88 90 TYR A CA 1
ATOM 662 C C . TYR A 1 90 ? -0.719 -2.717 2.506 1.00 96.88 90 TYR A C 1
ATOM 664 O O . TYR A 1 90 ? 0.112 -1.808 2.506 1.00 96.88 90 TYR A O 1
ATOM 672 N N . ILE A 1 91 ? -0.535 -3.887 3.108 1.00 95.62 91 ILE A N 1
ATOM 673 C CA . ILE A 1 91 ? 0.755 -4.349 3.592 1.00 95.62 91 ILE A CA 1
ATOM 674 C C . ILE A 1 91 ? 1.476 -4.943 2.390 1.00 95.62 91 ILE A C 1
ATOM 676 O O . ILE A 1 91 ? 1.054 -5.975 1.861 1.00 95.62 91 ILE A O 1
ATOM 680 N N . ILE A 1 92 ? 2.538 -4.278 1.951 1.00 95.44 92 ILE A N 1
ATOM 681 C CA . ILE A 1 92 ? 3.380 -4.747 0.859 1.00 95.44 92 ILE A CA 1
ATOM 682 C C . ILE A 1 92 ? 4.571 -5.479 1.456 1.00 95.44 92 ILE A C 1
ATOM 684 O O . ILE A 1 92 ? 5.260 -4.941 2.323 1.00 95.44 92 ILE A O 1
ATOM 688 N N . GLY A 1 93 ? 4.762 -6.724 1.029 1.00 93.50 93 GLY A N 1
ATOM 689 C CA . GLY A 1 93 ? 5.887 -7.555 1.431 1.00 93.50 93 GLY A CA 1
ATOM 690 C C . GLY A 1 93 ? 7.128 -7.353 0.558 1.00 93.50 93 GLY A C 1
ATOM 691 O O . GLY A 1 93 ? 7.064 -6.677 -0.473 1.00 93.50 93 GLY A O 1
ATOM 692 N N . PRO A 1 94 ? 8.253 -7.970 0.949 1.00 92.06 94 PRO A N 1
ATOM 693 C CA . PRO A 1 94 ? 9.465 -7.979 0.139 1.00 92.06 94 PRO A CA 1
ATOM 694 C C . PRO A 1 94 ? 9.248 -8.700 -1.201 1.00 92.06 94 PRO A C 1
ATOM 696 O O . PRO A 1 94 ? 8.395 -9.584 -1.310 1.00 92.06 94 PRO A O 1
ATOM 699 N N . GLY A 1 95 ? 10.048 -8.351 -2.215 1.00 90.56 95 GLY A N 1
ATOM 700 C CA . GLY A 1 95 ? 10.010 -8.997 -3.541 1.00 90.56 95 GLY A CA 1
ATOM 701 C C . GLY A 1 95 ? 9.561 -8.097 -4.699 1.00 90.56 95 GLY A C 1
ATOM 702 O O . GLY A 1 95 ? 9.160 -8.598 -5.748 1.00 90.56 95 GLY A O 1
ATOM 703 N N . GLY A 1 96 ? 9.621 -6.777 -4.512 1.00 91.81 96 GLY A N 1
ATOM 704 C CA . GLY A 1 96 ? 9.402 -5.779 -5.560 1.00 91.81 96 GLY A CA 1
ATOM 705 C C . GLY A 1 96 ? 10.414 -4.645 -5.448 1.00 91.81 96 GLY A C 1
ATOM 706 O O . GLY A 1 96 ? 11.606 -4.860 -5.648 1.00 91.81 96 GLY A O 1
ATOM 707 N N . VAL A 1 97 ? 9.956 -3.443 -5.093 1.00 92.50 97 VAL A N 1
ATOM 708 C CA .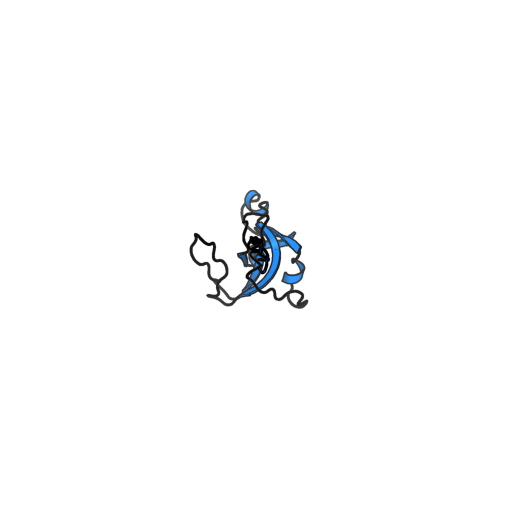 VAL A 1 97 ? 10.834 -2.262 -4.939 1.00 92.50 97 VAL A CA 1
ATOM 709 C C . VAL A 1 97 ? 11.560 -2.196 -3.595 1.00 92.50 97 VAL A C 1
ATOM 711 O O . VAL A 1 97 ? 12.402 -1.322 -3.407 1.00 92.50 97 VAL A O 1
ATOM 714 N N . ALA A 1 98 ? 11.216 -3.076 -2.656 1.00 87.19 98 ALA A N 1
ATOM 715 C CA . ALA A 1 98 ? 11.831 -3.141 -1.339 1.00 87.19 98 ALA A CA 1
ATOM 716 C C . ALA A 1 98 ? 12.040 -4.595 -0.892 1.00 87.19 98 ALA A C 1
ATOM 718 O O . ALA A 1 98 ? 11.350 -5.519 -1.340 1.00 87.19 98 ALA A O 1
ATOM 719 N N . ASP A 1 99 ? 12.986 -4.764 0.024 1.00 88.62 99 ASP A N 1
ATOM 720 C CA . ASP A 1 99 ? 13.328 -5.991 0.747 1.00 88.62 99 ASP A CA 1
ATOM 721 C C . ASP A 1 99 ? 12.754 -6.016 2.179 1.00 88.62 99 ASP A C 1
ATOM 723 O O . ASP A 1 99 ? 12.998 -6.953 2.937 1.00 88.62 99 ASP A O 1
ATOM 727 N N . TYR A 1 100 ? 11.923 -5.032 2.531 1.00 86.31 100 TYR A N 1
ATOM 728 C CA . TYR A 1 100 ? 11.220 -4.924 3.809 1.00 86.31 100 TYR A CA 1
ATOM 729 C C . TYR A 1 100 ? 9.712 -4.714 3.615 1.00 86.31 100 TYR A C 1
ATOM 731 O O . TYR A 1 100 ? 9.241 -4.368 2.530 1.00 86.31 100 TYR A O 1
ATOM 739 N N . TYR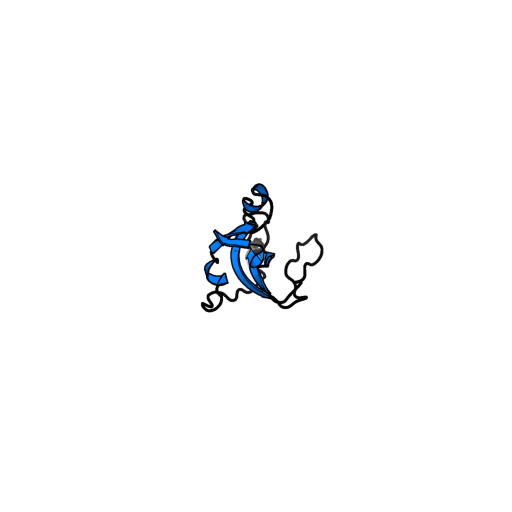 A 1 101 ? 8.940 -4.900 4.689 1.00 89.75 101 TYR A N 1
ATOM 740 C CA . TYR A 1 101 ? 7.498 -4.646 4.690 1.00 89.75 101 TYR A CA 1
ATOM 741 C C . TYR A 1 101 ? 7.192 -3.157 4.855 1.00 89.75 101 TYR A C 1
ATOM 743 O O . TYR A 1 101 ? 7.757 -2.492 5.724 1.00 89.75 101 TYR A O 1
ATOM 751 N N . PHE A 1 102 ? 6.219 -2.642 4.110 1.00 91.69 102 PHE A N 1
ATOM 752 C CA . PHE A 1 102 ? 5.743 -1.264 4.259 1.00 91.69 102 PHE A CA 1
ATOM 753 C C . PHE A 1 102 ? 4.262 -1.134 3.909 1.00 91.69 102 PHE A C 1
ATOM 755 O O . PHE A 1 102 ? 3.675 -2.014 3.281 1.00 91.69 102 PHE A O 1
ATOM 762 N N . LEU A 1 103 ? 3.647 -0.027 4.330 1.00 93.50 103 LEU A N 1
ATOM 763 C CA . LEU A 1 103 ? 2.254 0.270 4.015 1.00 93.50 103 LEU A CA 1
ATOM 764 C C . LEU A 1 103 ? 2.141 1.260 2.854 1.00 93.50 103 LEU A C 1
ATOM 766 O O . LEU A 1 103 ? 2.864 2.255 2.797 1.00 93.50 103 LEU A O 1
ATOM 770 N N . ARG A 1 104 ? 1.178 1.020 1.962 1.00 94.44 104 ARG A N 1
ATOM 771 C CA . ARG A 1 104 ? 0.750 1.967 0.918 1.00 94.44 104 ARG A CA 1
ATOM 772 C C . ARG A 1 104 ? -0.755 2.134 0.957 1.00 94.44 104 ARG A C 1
ATOM 774 O O . ARG A 1 104 ? -1.471 1.156 1.162 1.00 94.44 104 ARG A O 1
ATOM 781 N N . ASP A 1 105 ? -1.227 3.369 0.811 1.00 95.50 105 ASP A N 1
ATOM 782 C CA . ASP A 1 105 ? -2.664 3.647 0.827 1.00 95.50 105 ASP A CA 1
ATOM 783 C C . ASP A 1 105 ? -3.330 2.888 -0.330 1.00 95.50 105 ASP A C 1
ATOM 785 O O . ASP A 1 105 ? -2.808 2.848 -1.447 1.00 95.50 105 ASP A O 1
ATOM 789 N N . VAL A 1 106 ? -4.471 2.250 -0.057 1.00 96.06 106 VAL A N 1
ATOM 790 C CA . VAL A 1 106 ? -5.162 1.395 -1.035 1.00 96.06 106 VAL A CA 1
ATOM 791 C C . VAL A 1 106 ? -5.558 2.136 -2.314 1.00 96.06 106 VAL A C 1
ATOM 793 O O . VAL A 1 106 ? -5.672 1.505 -3.359 1.00 96.06 106 VAL A O 1
ATOM 796 N N . SER A 1 107 ? -5.738 3.460 -2.263 1.00 95.19 107 SER A N 1
ATOM 797 C CA . SER A 1 107 ? -6.050 4.282 -3.440 1.00 95.19 107 SER A CA 1
ATOM 798 C C . SER A 1 107 ? -4.855 4.483 -4.377 1.00 95.19 107 SER A C 1
ATOM 800 O O . SER A 1 107 ? -5.038 4.781 -5.557 1.00 95.19 107 SER A O 1
ATOM 802 N N . GLU A 1 108 ? -3.632 4.270 -3.888 1.00 95.12 108 GLU A N 1
ATOM 803 C CA . GLU A 1 108 ? -2.399 4.412 -4.668 1.00 95.12 108 GLU A CA 1
ATOM 804 C C . GLU A 1 108 ? -1.973 3.119 -5.365 1.00 95.12 108 GLU A C 1
ATOM 806 O O . GLU A 1 108 ? -1.017 3.122 -6.144 1.00 95.12 108 GLU A O 1
ATOM 811 N N . ILE A 1 109 ? -2.658 2.014 -5.067 1.00 97.44 109 ILE A N 1
ATOM 812 C CA . ILE A 1 109 ? -2.244 0.674 -5.458 1.00 97.44 109 ILE A CA 1
ATOM 813 C C . ILE A 1 109 ? -3.314 0.005 -6.310 1.00 97.44 109 ILE A C 1
ATOM 815 O O . ILE A 1 109 ? -4.487 -0.062 -5.951 1.00 97.44 109 ILE A O 1
ATOM 819 N N . ASP A 1 110 ? -2.869 -0.559 -7.423 1.00 95.88 110 ASP A N 1
ATOM 820 C CA . ASP A 1 110 ? -3.634 -1.480 -8.247 1.00 95.88 110 ASP A CA 1
ATOM 821 C C . ASP A 1 110 ? -3.102 -2.904 -8.026 1.00 95.88 110 ASP A C 1
ATOM 823 O O . ASP A 1 110 ? -1.950 -3.205 -8.342 1.00 95.88 110 ASP A O 1
ATOM 827 N N . GLY A 1 111 ? -3.924 -3.764 -7.417 1.00 93.12 111 GLY A N 1
ATOM 828 C CA . GLY A 1 111 ? -3.584 -5.160 -7.131 1.00 93.12 111 GLY A CA 1
ATOM 829 C C . GLY A 1 111 ? -4.019 -6.088 -8.265 1.00 93.12 111 GLY A C 1
ATOM 830 O O . GLY A 1 111 ? -5.230 -6.254 -8.481 1.00 93.12 111 GLY A O 1
ATOM 831 N N . LYS A 1 112 ? -3.053 -6.708 -8.952 1.00 91.75 112 LYS A N 1
ATOM 832 C CA . LYS A 1 112 ? -3.267 -7.589 -10.116 1.00 91.75 112 LYS A CA 1
ATOM 833 C C . LYS A 1 112 ? -2.803 -9.020 -9.862 1.00 91.75 112 LYS A C 1
ATOM 835 O O . LYS A 1 112 ? -1.709 -9.196 -9.286 1.00 91.75 112 LYS A O 1
#

Foldseek 3Di:
DDDDDDDPPPPPPPPPPPPLDLPDDAPPPPVVPPCNVLQQFFKAFPDDDPVRRPFGPAGQHHKDWFAFQCFFDDDVPDDTDTHNHGAMWTFGDPDTPDNHTGTDGPNGIDTD

pLDDT: mean 82.51, std 17.99, range [40.53, 98.0]

Secondary structure (DSSP, 8-state):
-----------------------S---TT-TT-GGGGGTTSEEEESSS-HHHHT---EEEEEEEEE-TT-EEE--TTSPPEE-SSSEEEEEEPSSSS-SS-EEEEGGGEEE-

Radius of gyration: 21.12 Å; chains: 1; bounding box: 59×54×59 Å